Protein AF-A0AAN0J7Y3-F1 (afdb_monomer_lite)

InterPro domains:
  IPR001791 Laminin G domain [PF02210] (9-120)
  IPR001791 Laminin G domain [PS50025] (1-139)
  IPR013320 Concanavalin A-like lectin/glucanase domain superfamily [SSF49899] (7-124)

pLDDT: mean 85.73, std 11.13, range [40.91, 97.12]

Foldseek 3Di:
DKFAQAALADAWIWDFDDDQWTKIWIDNGPDIDMDIDGCVVDDPPDDKDWDWDQDLVQQKIWIDIPNHTRDIDHDDDPGRDRRRPHHDDDAQARDPSNNDHDPPDDHHGDDADDDWDDDPPPDTPDPVSDPDDDPDDDRPPPD

Secondary structure (DSSP, 8-state):
-EEESSTTS-SSEEEEEEESEEEEEEESSS-EEEEEEEGGGS-TTS---EEEEEEGGGTEEEEEETTEEEEEEE---S------TTPPPB-SS--TT-SS--TTS--SPP-S-----EETTTEE--GGG-S--SS---TT---

Structure (mmCIF, N/CA/C/O backbone):
data_AF-A0AAN0J7Y3-F1
#
_entry.id   AF-A0AAN0J7Y3-F1
#
loop_
_atom_site.group_PDB
_atom_site.id
_atom_site.type_symbol
_atom_site.label_atom_id
_atom_site.label_alt_id
_atom_site.label_comp_id
_atom_site.label_asym_id
_atom_site.label_entity_id
_atom_site.label_seq_id
_atom_site.pdbx_PDB_ins_code
_atom_site.Cartn_x
_atom_site.Cartn_y
_atom_site.Cartn_z
_atom_site.occupancy
_atom_site.B_iso_or_equiv
_atom_site.auth_seq_id
_atom_site.auth_comp_id
_atom_site.auth_asym_id
_atom_site.auth_atom_id
_atom_site.pdbx_PDB_model_num
ATOM 1 N N . MET A 1 1 ? -3.765 -5.121 2.083 1.00 91.50 1 MET A N 1
ATOM 2 C CA . MET A 1 1 ? -4.090 -4.929 0.655 1.00 91.50 1 MET A CA 1
ATOM 3 C C . MET A 1 1 ? -2.905 -5.384 -0.169 1.00 91.50 1 MET A C 1
ATOM 5 O O . MET A 1 1 ? -1.784 -5.171 0.270 1.00 91.50 1 MET A O 1
ATOM 9 N N . PHE A 1 2 ? -3.132 -5.987 -1.327 1.00 93.31 2 PHE A N 1
ATOM 10 C CA . PHE A 1 2 ? -2.072 -6.422 -2.234 1.00 93.31 2 PHE A CA 1
ATOM 11 C C . PHE A 1 2 ? -2.550 -6.309 -3.679 1.00 93.31 2 PHE A C 1
ATOM 13 O O . PHE A 1 2 ? -3.684 -6.674 -3.973 1.00 93.31 2 PHE A O 1
ATOM 20 N N . ALA A 1 3 ? -1.693 -5.827 -4.569 1.00 91.69 3 ALA A N 1
ATOM 21 C CA . ALA A 1 3 ? -1.906 -5.886 -6.008 1.00 91.69 3 ALA A CA 1
ATOM 22 C C . ALA A 1 3 ? -0.571 -6.145 -6.700 1.00 91.69 3 ALA A C 1
ATOM 24 O O . ALA A 1 3 ? 0.484 -5.745 -6.213 1.00 91.69 3 ALA A O 1
ATOM 25 N N . SER A 1 4 ? -0.622 -6.797 -7.853 1.00 92.06 4 SER A N 1
ATOM 26 C CA . SER A 1 4 ? 0.560 -7.124 -8.649 1.00 92.06 4 SER A CA 1
ATOM 27 C C . SER A 1 4 ? 0.249 -7.014 -10.132 1.00 92.06 4 SER A C 1
ATOM 29 O O . SER A 1 4 ? -0.911 -6.951 -10.535 1.00 92.06 4 SER A O 1
ATOM 31 N N . ARG A 1 5 ? 1.294 -6.969 -10.956 1.00 90.94 5 ARG A N 1
ATOM 32 C CA . ARG A 1 5 ? 1.177 -6.906 -12.410 1.00 90.94 5 ARG A CA 1
ATOM 33 C C . ARG A 1 5 ? 0.444 -8.115 -12.968 1.00 90.94 5 ARG A C 1
ATOM 35 O O . ARG A 1 5 ? -0.382 -7.953 -13.862 1.00 90.94 5 ARG A O 1
ATOM 42 N N . TRP A 1 6 ? 0.765 -9.298 -12.455 1.00 90.19 6 TRP A N 1
ATOM 43 C CA . TRP A 1 6 ? 0.258 -10.576 -12.938 1.00 90.19 6 TRP A CA 1
ATOM 44 C C . TRP A 1 6 ? -0.514 -11.311 -11.846 1.00 90.19 6 TRP A C 1
ATOM 46 O O . TRP A 1 6 ? -0.158 -11.247 -10.675 1.00 90.19 6 TRP A O 1
ATOM 56 N N . GLN A 1 7 ? -1.533 -12.084 -12.230 1.00 86.38 7 GLN A N 1
ATOM 57 C CA . GLN A 1 7 ? -2.407 -12.798 -11.286 1.00 86.38 7 GLN A CA 1
ATOM 58 C C . GLN A 1 7 ? -1.659 -13.744 -10.330 1.00 86.38 7 GLN A C 1
ATOM 60 O O . GLN A 1 7 ? -2.087 -13.939 -9.196 1.00 86.38 7 GLN A O 1
ATOM 65 N N . ASN A 1 8 ? -0.520 -14.291 -10.761 1.00 87.88 8 ASN A N 1
ATOM 66 C CA . ASN A 1 8 ? 0.316 -15.181 -9.956 1.00 87.88 8 ASN A CA 1
ATOM 67 C C . ASN A 1 8 ? 1.152 -14.458 -8.874 1.00 87.88 8 ASN A C 1
ATOM 69 O O . ASN A 1 8 ? 1.875 -15.120 -8.133 1.00 87.88 8 ASN A O 1
ATOM 73 N N . GLY A 1 9 ? 1.077 -13.126 -8.770 1.00 86.06 9 GLY A N 1
ATOM 74 C CA . GLY A 1 9 ? 1.812 -12.330 -7.780 1.00 86.06 9 GLY A CA 1
ATOM 75 C C . GLY A 1 9 ? 3.145 -11.759 -8.260 1.00 86.06 9 GLY A C 1
ATOM 76 O O . GLY A 1 9 ? 3.822 -11.093 -7.482 1.00 86.06 9 GLY A O 1
ATOM 77 N N . THR A 1 10 ? 3.534 -12.008 -9.514 1.00 87.88 10 THR A N 1
ATOM 78 C CA . THR A 1 10 ? 4.836 -11.589 -10.060 1.00 87.88 10 THR A C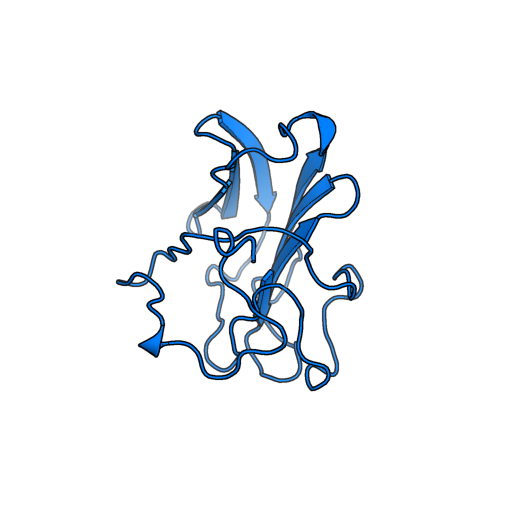A 1
ATOM 79 C C . THR A 1 10 ? 4.785 -10.240 -10.787 1.00 87.88 10 THR A C 1
ATOM 81 O O . THR A 1 10 ? 3.717 -9.715 -11.115 1.00 87.88 10 THR A O 1
ATOM 84 N N . GLY A 1 11 ? 5.968 -9.699 -11.095 1.00 89.44 11 GLY A N 1
ATOM 85 C CA . GLY A 1 11 ? 6.141 -8.387 -11.720 1.00 89.44 11 GLY A CA 1
ATOM 86 C C . GLY A 1 11 ? 6.045 -7.253 -10.701 1.00 89.44 11 GLY A C 1
ATOM 87 O O . GLY A 1 11 ? 6.229 -7.478 -9.510 1.00 89.44 11 GLY A O 1
ATOM 88 N N . SER A 1 12 ? 5.762 -6.037 -11.171 1.00 91.12 12 SER A N 1
ATOM 89 C CA . SER A 1 12 ? 5.565 -4.880 -10.296 1.00 91.12 12 SER A CA 1
ATOM 90 C C . SER A 1 12 ? 4.405 -5.133 -9.329 1.00 91.12 12 SER A C 1
ATOM 92 O O . SER A 1 12 ? 3.400 -5.733 -9.712 1.00 91.12 12 SER A O 1
ATOM 94 N N . TYR A 1 13 ? 4.512 -4.682 -8.086 1.00 93.06 13 TYR A N 1
ATOM 95 C CA . TYR A 1 13 ? 3.480 -4.905 -7.075 1.00 93.06 13 TYR A CA 1
ATOM 96 C C . TYR A 1 13 ? 3.456 -3.792 -6.038 1.00 93.06 13 TYR A C 1
ATOM 98 O O . TYR A 1 13 ? 4.409 -3.029 -5.901 1.00 93.06 13 TYR A O 1
ATOM 106 N N . PHE A 1 14 ? 2.379 -3.741 -5.261 1.00 94.06 14 PHE A N 1
ATOM 107 C CA . PHE A 1 14 ? 2.392 -3.075 -3.966 1.00 94.06 14 PHE A CA 1
ATOM 108 C C . PHE A 1 14 ? 1.612 -3.880 -2.932 1.00 94.06 14 PHE A C 1
ATOM 110 O O . PHE A 1 14 ? 0.712 -4.658 -3.264 1.00 94.06 14 PHE A O 1
ATOM 117 N N . TYR A 1 15 ? 1.924 -3.651 -1.663 1.00 94.62 15 TYR A N 1
ATOM 118 C CA . TYR A 1 15 ? 1.089 -4.092 -0.562 1.00 94.62 15 TYR A CA 1
ATOM 119 C C . TYR A 1 15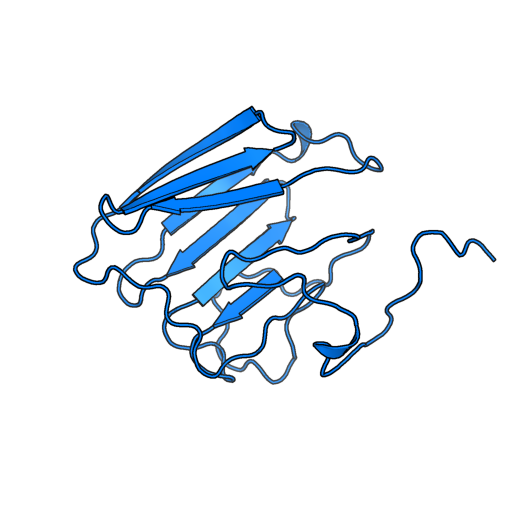 ? 1.004 -3.054 0.549 1.00 94.62 15 TYR A C 1
ATOM 121 O O . TYR A 1 15 ? 1.879 -2.210 0.720 1.00 94.62 15 TYR A O 1
ATO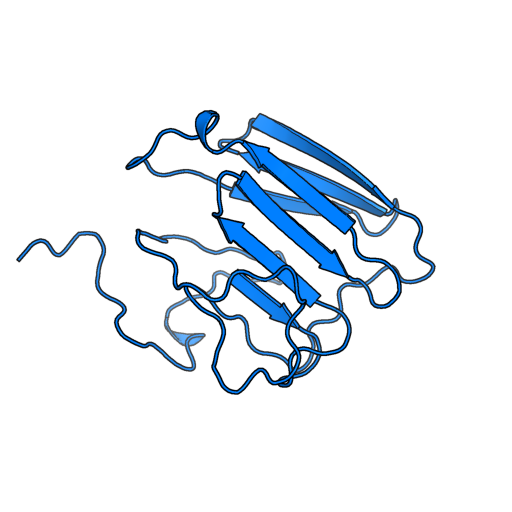M 129 N N . ILE A 1 16 ? -0.078 -3.159 1.313 1.00 94.94 16 ILE A N 1
ATOM 130 C CA . ILE A 1 16 ? -0.281 -2.495 2.598 1.00 94.94 16 ILE A CA 1
ATOM 131 C C . ILE A 1 16 ? -0.604 -3.586 3.609 1.00 94.94 16 ILE A C 1
ATOM 133 O O . ILE A 1 16 ? -1.514 -4.386 3.365 1.00 94.94 16 ILE A O 1
ATOM 137 N N . GLN A 1 17 ? 0.088 -3.619 4.739 1.00 94.12 17 GLN A N 1
ATOM 138 C CA . GLN A 1 17 ? -0.147 -4.620 5.775 1.00 94.12 17 GLN A CA 1
ATOM 139 C C . GLN A 1 17 ? -0.023 -4.050 7.184 1.00 94.12 17 GLN A C 1
ATOM 141 O O . GLN A 1 17 ? 0.581 -3.002 7.398 1.00 94.12 17 GLN A O 1
ATOM 146 N N . LEU A 1 18 ? -0.620 -4.771 8.133 1.00 90.94 18 LEU A N 1
ATOM 147 C CA . LEU A 1 18 ? -0.535 -4.503 9.563 1.00 90.94 18 LEU A CA 1
ATOM 148 C C . LEU A 1 18 ? 0.089 -5.721 10.248 1.00 90.94 18 LEU A C 1
ATOM 150 O O . LEU A 1 18 ? -0.491 -6.806 10.213 1.00 90.94 18 LEU A O 1
ATOM 154 N N . ASN A 1 19 ? 1.268 -5.543 10.841 1.00 86.69 19 ASN A N 1
ATOM 155 C CA . ASN A 1 19 ? 1.967 -6.563 11.629 1.00 86.69 19 ASN A CA 1
ATOM 156 C C . ASN A 1 19 ? 2.962 -5.893 12.585 1.00 86.69 19 ASN A C 1
ATOM 158 O O . ASN A 1 19 ? 4.135 -5.738 12.254 1.00 86.69 19 ASN A O 1
ATOM 162 N N . ASN A 1 20 ? 2.473 -5.416 13.735 1.00 87.56 20 ASN A N 1
ATOM 163 C CA . ASN A 1 20 ? 3.159 -4.513 14.682 1.00 87.56 20 ASN A CA 1
ATOM 164 C C . ASN A 1 20 ? 3.533 -3.131 14.107 1.00 87.56 20 ASN A C 1
ATOM 166 O O . ASN A 1 20 ? 3.615 -2.144 14.839 1.00 87.56 20 ASN A O 1
ATOM 170 N N . THR A 1 21 ? 3.675 -3.032 12.791 1.00 92.00 21 THR A N 1
ATOM 171 C CA . THR A 1 21 ? 3.792 -1.805 12.015 1.00 92.00 21 THR A CA 1
ATOM 172 C C . THR A 1 21 ? 2.649 -1.711 11.011 1.00 92.00 21 THR A C 1
ATOM 174 O O . THR A 1 21 ? 2.073 -2.719 10.598 1.00 92.00 21 THR A O 1
ATOM 177 N N . LEU A 1 22 ? 2.324 -0.484 10.614 1.00 93.81 22 LEU A N 1
ATOM 178 C CA . LEU A 1 22 ? 1.647 -0.211 9.357 1.00 93.81 22 LEU A CA 1
ATOM 179 C C . LEU A 1 22 ? 2.720 -0.059 8.287 1.00 93.81 22 LEU A C 1
ATOM 181 O O . LEU A 1 22 ? 3.503 0.890 8.331 1.00 93.81 22 LEU A O 1
ATOM 185 N N . GLU A 1 23 ? 2.754 -0.997 7.351 1.00 95.50 23 GLU A N 1
ATOM 186 C CA . GLU A 1 23 ? 3.757 -1.059 6.295 1.00 95.50 23 GLU A CA 1
ATOM 187 C C . GLU A 1 23 ? 3.098 -0.880 4.929 1.00 95.50 23 GLU A C 1
ATOM 189 O O . GLU A 1 23 ? 2.074 -1.497 4.629 1.00 95.50 23 GLU A O 1
ATOM 194 N N . PHE A 1 24 ? 3.724 -0.057 4.096 1.00 96.19 24 PHE A N 1
ATOM 195 C CA . PHE A 1 24 ? 3.514 -0.021 2.659 1.00 96.19 24 PHE A CA 1
ATOM 196 C C . PHE A 1 24 ? 4.811 -0.441 1.981 1.00 96.19 24 PHE A C 1
ATOM 198 O O . PHE A 1 24 ? 5.870 0.080 2.322 1.00 96.19 24 PHE A O 1
ATOM 205 N N . ALA A 1 25 ? 4.731 -1.309 0.981 1.00 95.62 25 ALA A N 1
ATOM 206 C CA . ALA A 1 25 ? 5.856 -1.543 0.092 1.00 95.62 25 ALA A CA 1
ATOM 207 C C . ALA A 1 25 ? 5.400 -1.639 -1.354 1.00 95.62 25 ALA A C 1
ATOM 209 O O . ALA A 1 25 ? 4.266 -2.026 -1.640 1.00 95.62 25 ALA A O 1
ATOM 210 N N . MET A 1 26 ? 6.311 -1.320 -2.263 1.00 94.19 26 MET A N 1
ATOM 211 C CA . MET A 1 26 ? 6.107 -1.466 -3.694 1.00 94.19 26 MET A CA 1
ATOM 212 C C . MET A 1 26 ? 7.388 -1.888 -4.398 1.00 94.19 26 MET A C 1
ATOM 214 O O . MET A 1 26 ? 8.490 -1.593 -3.943 1.00 94.19 26 MET A O 1
ATOM 218 N N . ASP A 1 27 ? 7.217 -2.549 -5.533 1.00 92.56 27 ASP A N 1
ATOM 219 C CA . ASP A 1 27 ? 8.268 -2.827 -6.500 1.00 92.56 27 ASP A CA 1
ATOM 220 C C . ASP A 1 27 ? 7.785 -2.349 -7.867 1.00 92.56 27 ASP A C 1
ATOM 222 O O . ASP A 1 27 ? 6.728 -2.764 -8.348 1.00 92.56 27 ASP A O 1
ATOM 226 N N . VAL A 1 28 ? 8.547 -1.460 -8.500 1.00 89.44 28 VAL A N 1
ATOM 227 C CA . VAL A 1 28 ? 8.254 -0.981 -9.861 1.00 89.44 28 VAL A CA 1
ATOM 228 C C . VAL A 1 28 ? 8.794 -1.919 -10.947 1.00 89.44 28 VAL A C 1
ATOM 230 O O . VAL A 1 28 ? 8.476 -1.745 -12.120 1.00 89.44 28 VAL A O 1
ATOM 233 N N . GLY A 1 29 ? 9.516 -2.976 -10.572 1.00 81.75 29 GLY A N 1
ATOM 234 C CA . GLY A 1 29 ? 10.013 -4.047 -11.439 1.00 81.75 29 GLY A CA 1
ATOM 235 C C . GLY A 1 29 ? 11.520 -4.300 -11.339 1.00 81.75 29 GLY A C 1
ATOM 236 O O . GLY A 1 29 ? 12.046 -5.086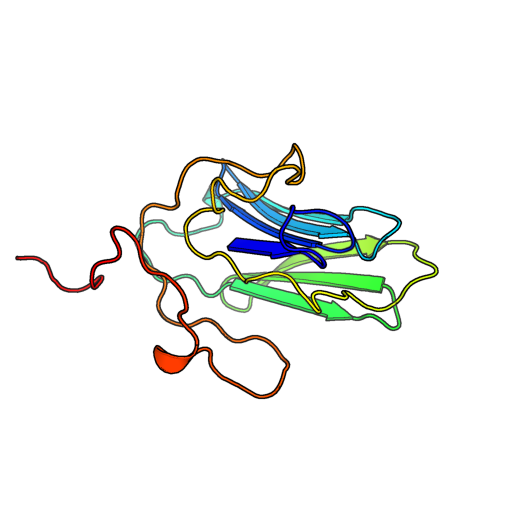 -12.124 1.00 81.75 29 GLY A O 1
ATOM 237 N N . ASN A 1 30 ? 12.225 -3.619 -10.436 1.00 82.31 30 ASN A N 1
ATOM 238 C CA . ASN A 1 30 ? 13.678 -3.737 -10.282 1.00 82.31 30 ASN A CA 1
ATOM 239 C C . ASN A 1 30 ? 14.195 -3.458 -8.865 1.00 82.31 30 ASN A C 1
ATOM 241 O O . ASN A 1 30 ? 15.337 -3.811 -8.593 1.00 82.31 30 ASN A O 1
ATOM 245 N N . ASN A 1 31 ? 13.405 -2.828 -7.992 1.00 85.31 31 ASN A N 1
ATOM 246 C CA . ASN A 1 31 ? 13.802 -2.461 -6.639 1.00 85.31 31 ASN A CA 1
ATOM 247 C C . ASN A 1 31 ? 12.565 -2.363 -5.747 1.00 85.31 31 ASN A C 1
ATOM 249 O O . ASN A 1 31 ? 11.612 -1.645 -6.059 1.00 85.31 31 ASN A O 1
ATOM 253 N N . VAL A 1 32 ? 12.627 -3.049 -4.607 1.00 90.75 32 VAL A N 1
ATOM 254 C CA . VAL A 1 32 ? 11.600 -2.973 -3.568 1.00 90.75 32 VAL A CA 1
ATOM 255 C C . VAL A 1 32 ? 11.886 -1.774 -2.676 1.00 90.75 32 VAL A C 1
ATOM 257 O O . VAL A 1 32 ? 12.993 -1.617 -2.163 1.00 90.75 32 VAL A O 1
ATOM 260 N N . VAL A 1 33 ? 10.869 -0.952 -2.456 1.00 93.31 33 VAL A N 1
ATOM 261 C CA . VAL A 1 33 ? 10.899 0.169 -1.522 1.00 93.31 33 VAL A CA 1
ATOM 262 C C . VAL A 1 33 ? 9.774 0.010 -0.509 1.00 93.31 33 VAL A C 1
ATOM 264 O O . VAL A 1 33 ? 8.655 -0.356 -0.868 1.00 93.31 33 VAL A O 1
ATOM 267 N N . SER A 1 34 ? 10.067 0.278 0.762 1.00 95.19 34 SER A N 1
ATOM 268 C CA . SER A 1 34 ? 9.113 0.131 1.861 1.00 95.19 34 SER A CA 1
ATOM 269 C C . SER A 1 34 ? 9.123 1.338 2.790 1.00 95.19 34 SER A C 1
ATOM 271 O O . SER A 1 34 ? 10.168 1.922 3.070 1.00 95.19 34 SER A O 1
ATOM 273 N N . LEU A 1 35 ? 7.948 1.662 3.312 1.00 95.81 35 LEU A N 1
ATOM 274 C CA . LEU A 1 35 ? 7.701 2.636 4.363 1.00 95.81 35 LEU A CA 1
ATOM 275 C C . LEU A 1 35 ? 6.978 1.925 5.498 1.00 95.81 35 LEU A C 1
ATOM 277 O O . LEU A 1 35 ? 6.055 1.149 5.253 1.00 95.81 35 LEU A O 1
ATOM 281 N N . SER A 1 36 ? 7.340 2.228 6.739 1.00 94.75 36 SER A N 1
ATOM 282 C CA . SER A 1 36 ? 6.640 1.674 7.894 1.00 94.75 36 SER A CA 1
ATOM 283 C C . SER A 1 36 ? 6.541 2.677 9.030 1.00 94.75 36 SER A C 1
ATOM 285 O O . SER A 1 36 ? 7.497 3.403 9.298 1.00 94.75 36 SER A O 1
ATOM 287 N N . THR A 1 37 ? 5.419 2.656 9.743 1.00 93.06 37 THR A N 1
ATOM 288 C CA . THR A 1 37 ? 5.252 3.335 11.033 1.00 93.06 37 THR A CA 1
ATOM 289 C C . THR A 1 37 ? 4.806 2.337 12.095 1.00 93.06 37 THR A C 1
ATOM 291 O O . THR A 1 37 ? 4.102 1.373 11.799 1.00 93.06 37 THR A O 1
ATOM 294 N N . GLN A 1 38 ? 5.217 2.549 13.342 1.00 91.12 38 GLN A N 1
ATOM 295 C CA . GLN A 1 38 ? 4.823 1.688 14.457 1.00 91.12 38 GLN A CA 1
ATOM 296 C C . GLN A 1 38 ? 3.321 1.805 14.728 1.00 91.12 38 GLN A C 1
ATOM 298 O O . GLN A 1 38 ? 2.783 2.913 14.739 1.00 91.12 38 GLN A O 1
ATOM 303 N N . MET A 1 39 ? 2.634 0.693 15.003 1.00 83.19 39 MET A N 1
ATOM 304 C CA . MET A 1 39 ? 1.183 0.722 15.246 1.00 83.19 39 MET A CA 1
ATOM 305 C C . MET A 1 39 ? 0.785 1.524 16.489 1.00 83.19 39 MET A C 1
ATOM 307 O O . MET A 1 39 ? -0.324 2.037 16.527 1.00 83.19 39 MET A O 1
ATOM 311 N N . HIS A 1 40 ? 1.680 1.721 17.465 1.00 81.25 40 HIS A N 1
ATOM 312 C CA . HIS A 1 40 ? 1.405 2.596 18.615 1.00 81.25 40 HIS A CA 1
ATOM 313 C C . HIS A 1 40 ? 1.183 4.070 18.216 1.00 81.25 40 HIS A C 1
ATOM 315 O O . HIS A 1 40 ? 0.775 4.879 19.042 1.00 81.25 40 HIS A O 1
ATOM 321 N N . SER A 1 41 ? 1.506 4.449 16.973 1.00 76.75 41 SER A N 1
ATOM 322 C CA . SER A 1 41 ? 1.180 5.767 16.414 1.00 76.75 41 SER A CA 1
ATOM 323 C C . SER A 1 41 ? -0.271 5.876 15.927 1.00 76.75 41 SER A C 1
ATOM 325 O O . SER A 1 41 ? -0.706 6.962 15.551 1.00 76.75 41 SER A O 1
ATOM 327 N N . MET A 1 42 ? -1.012 4.765 15.932 1.00 84.38 42 MET A N 1
ATOM 328 C CA . MET A 1 42 ? -2.412 4.671 15.538 1.00 84.38 42 MET A CA 1
ATOM 329 C C . MET A 1 42 ? -3.289 4.486 16.773 1.00 84.38 42 MET A C 1
ATOM 331 O O . MET A 1 42 ? -2.968 3.714 17.676 1.00 84.38 42 MET A O 1
ATOM 335 N N . GLU A 1 43 ? -4.444 5.140 16.778 1.00 84.75 43 GLU A N 1
ATOM 336 C CA . GLU A 1 43 ? -5.477 4.861 17.770 1.00 84.75 43 GLU A CA 1
ATOM 337 C C . GLU A 1 43 ? -6.283 3.645 17.302 1.00 84.75 43 GLU A C 1
ATOM 339 O O . GLU A 1 43 ? -6.984 3.701 16.286 1.00 84.75 43 GLU A O 1
ATOM 344 N N . LEU A 1 44 ? -6.142 2.529 18.021 1.00 83.06 44 LEU A N 1
ATOM 345 C CA . LEU A 1 44 ? -6.903 1.311 17.748 1.00 83.06 44 LEU A CA 1
ATOM 346 C C . LEU A 1 44 ? -8.408 1.577 17.887 1.00 83.06 44 LEU A C 1
ATOM 348 O O . LEU A 1 44 ? -8.824 2.470 18.623 1.00 83.06 44 LEU A O 1
ATOM 352 N N . GLU A 1 45 ? -9.210 0.809 17.145 1.00 85.00 45 GLU A N 1
ATOM 353 C CA . GLU A 1 45 ? -10.684 0.881 17.146 1.00 85.00 45 GLU A CA 1
ATOM 354 C C . GLU A 1 45 ? -11.277 2.231 16.711 1.00 85.00 45 GLU A C 1
ATOM 356 O O . GLU A 1 45 ? -12.485 2.446 16.781 1.00 85.00 45 GLU A O 1
ATOM 361 N N . LYS A 1 46 ? -10.444 3.134 16.190 1.00 90.50 46 LYS A N 1
ATOM 362 C CA . LYS A 1 46 ? -10.882 4.386 15.578 1.00 90.50 46 LYS A CA 1
ATOM 363 C C . LYS A 1 46 ? -10.590 4.385 14.093 1.00 90.50 46 LYS A C 1
ATOM 365 O O . LYS A 1 46 ? -9.612 3.796 13.634 1.00 90.50 46 LYS A O 1
ATOM 370 N N . TRP A 1 47 ? -11.428 5.091 13.344 1.00 92.56 47 TRP A N 1
ATOM 371 C CA . TRP A 1 47 ? -11.196 5.313 11.924 1.00 92.56 47 TRP A CA 1
ATOM 372 C C . TRP A 1 47 ? -9.877 6.050 11.706 1.00 92.56 47 TRP A C 1
ATOM 374 O O . TRP A 1 47 ? -9.660 7.135 12.240 1.00 92.56 47 TRP A O 1
ATOM 384 N N . GLN A 1 48 ? -9.010 5.444 10.899 1.00 93.44 48 GLN A N 1
ATOM 385 C CA . GLN A 1 48 ? -7.726 6.001 10.494 1.00 93.44 48 GLN A CA 1
ATOM 386 C C . GLN A 1 48 ? -7.765 6.306 8.995 1.00 93.44 48 GLN A C 1
ATOM 388 O O . GLN A 1 48 ? -8.272 5.508 8.206 1.00 93.44 48 GLN A O 1
ATOM 393 N N . ASN A 1 49 ? -7.205 7.443 8.585 1.00 94.25 49 ASN A N 1
ATOM 394 C CA . ASN A 1 49 ? -7.056 7.801 7.178 1.00 94.25 49 ASN A CA 1
ATOM 395 C C . ASN A 1 49 ? -5.606 7.585 6.739 1.00 94.25 49 ASN A C 1
ATOM 397 O O . ASN A 1 49 ? -4.732 8.371 7.097 1.00 94.25 49 ASN A O 1
ATOM 401 N N . LEU A 1 50 ? -5.355 6.522 5.975 1.00 94.56 50 LEU A N 1
ATOM 402 C CA . LEU A 1 50 ? -4.057 6.260 5.360 1.00 94.56 50 LEU A CA 1
ATOM 403 C C . LEU A 1 50 ? -4.032 6.811 3.935 1.00 94.56 50 LEU A C 1
ATOM 405 O O . LEU A 1 50 ? -4.893 6.478 3.120 1.00 94.56 50 LEU A O 1
ATOM 409 N N . ARG A 1 51 ? -2.994 7.581 3.613 1.00 95.62 51 ARG A N 1
ATOM 410 C CA . ARG A 1 51 ? -2.712 8.034 2.254 1.00 95.62 51 ARG A CA 1
ATOM 411 C C . ARG A 1 51 ? -1.272 7.703 1.885 1.00 95.62 51 ARG A C 1
ATOM 413 O O . ARG A 1 51 ? -0.340 8.075 2.588 1.00 95.62 51 ARG A O 1
ATOM 420 N N . ILE A 1 52 ? -1.113 7.014 0.759 1.00 95.81 52 ILE A N 1
ATOM 421 C CA . ILE A 1 52 ? 0.183 6.738 0.139 1.00 95.81 52 ILE A CA 1
ATOM 422 C C . ILE A 1 52 ? 0.271 7.546 -1.150 1.00 95.81 52 ILE A C 1
ATOM 424 O O . ILE A 1 52 ? -0.683 7.560 -1.931 1.00 95.81 52 ILE A O 1
ATOM 428 N N . ILE A 1 53 ? 1.399 8.215 -1.374 1.00 94.44 53 ILE A N 1
ATOM 429 C CA . ILE A 1 53 ? 1.639 8.984 -2.596 1.00 94.44 53 ILE A CA 1
ATOM 430 C C . ILE A 1 53 ? 2.958 8.525 -3.203 1.00 94.44 53 ILE A C 1
ATOM 432 O O . ILE A 1 53 ? 3.991 8.548 -2.538 1.00 94.44 53 ILE A O 1
ATOM 436 N N . TYR A 1 54 ? 2.918 8.119 -4.471 1.00 92.44 54 TYR A N 1
ATOM 437 C CA . TYR A 1 54 ? 4.109 7.830 -5.262 1.00 92.44 54 TYR A CA 1
ATOM 438 C C . TYR A 1 54 ? 4.322 8.942 -6.293 1.00 92.44 54 TYR A C 1
ATOM 440 O O . TYR A 1 54 ? 3.523 9.115 -7.213 1.00 92.44 54 TYR A O 1
ATOM 448 N N . HIS A 1 55 ? 5.405 9.697 -6.131 1.00 91.19 55 HIS A N 1
ATOM 449 C CA . HIS A 1 55 ? 5.862 10.710 -7.074 1.00 91.19 55 HIS A CA 1
ATOM 450 C C . HIS A 1 55 ? 6.894 10.090 -8.025 1.00 91.19 55 HIS A C 1
ATOM 452 O O . HIS A 1 55 ? 8.093 10.091 -7.735 1.00 91.19 55 HIS A O 1
ATOM 458 N N . SER A 1 56 ? 6.429 9.568 -9.163 1.00 87.56 56 SER A N 1
ATOM 459 C CA . SER A 1 56 ? 7.252 8.815 -10.124 1.00 87.56 56 SER A CA 1
ATOM 460 C C . SER A 1 56 ? 8.425 9.599 -10.714 1.00 87.56 56 SER A C 1
ATOM 462 O O . SER A 1 56 ? 9.488 9.027 -10.920 1.00 87.56 56 SER A O 1
ATOM 464 N N . ILE A 1 57 ? 8.274 10.910 -10.929 1.00 86.94 57 ILE A N 1
ATOM 465 C CA . ILE A 1 57 ? 9.318 11.764 -11.528 1.00 86.94 57 ILE A CA 1
ATOM 466 C C . ILE A 1 57 ? 10.595 11.776 -10.673 1.00 86.94 57 ILE A C 1
ATOM 468 O O . ILE A 1 57 ? 11.700 11.759 -11.205 1.00 86.94 57 ILE A O 1
ATOM 472 N N . ASN A 1 58 ? 10.438 11.769 -9.347 1.00 89.44 58 ASN A N 1
ATOM 473 C CA . ASN A 1 58 ? 11.545 11.923 -8.401 1.00 89.44 58 ASN A CA 1
ATOM 474 C C . ASN A 1 58 ? 11.808 10.641 -7.592 1.00 89.44 58 ASN A C 1
ATOM 476 O O . ASN A 1 58 ? 12.626 10.658 -6.676 1.00 89.44 58 ASN A O 1
ATOM 480 N N . ASN A 1 59 ? 11.081 9.556 -7.885 1.00 91.25 59 ASN A N 1
ATOM 481 C CA . ASN A 1 59 ? 11.086 8.306 -7.125 1.00 91.25 59 ASN A CA 1
ATOM 482 C C . ASN A 1 59 ? 10.911 8.500 -5.610 1.00 91.25 59 ASN A C 1
ATOM 484 O O . ASN A 1 59 ? 11.626 7.907 -4.802 1.00 91.25 59 ASN A O 1
ATOM 488 N N . ILE A 1 60 ? 9.950 9.345 -5.228 1.00 93.31 60 ILE A N 1
ATOM 489 C CA . ILE A 1 60 ? 9.619 9.611 -3.823 1.00 93.31 60 ILE A CA 1
ATOM 490 C C . ILE A 1 60 ? 8.324 8.891 -3.477 1.00 93.31 60 ILE A C 1
ATOM 492 O O . ILE A 1 60 ? 7.332 9.016 -4.197 1.00 93.31 60 ILE A O 1
ATOM 496 N N . VAL A 1 61 ? 8.314 8.186 -2.350 1.00 95.62 61 VAL A N 1
ATOM 497 C CA . VAL A 1 61 ? 7.095 7.624 -1.761 1.00 95.62 61 VAL A CA 1
ATOM 498 C C . VAL A 1 61 ? 6.863 8.280 -0.409 1.00 95.62 61 VAL A C 1
ATOM 500 O O . VAL A 1 61 ? 7.791 8.377 0.396 1.00 95.62 61 VAL A O 1
ATOM 503 N N . THR A 1 62 ? 5.631 8.705 -0.141 1.00 97.12 62 THR A N 1
ATOM 504 C CA . THR A 1 62 ? 5.218 9.237 1.163 1.00 97.12 62 THR A CA 1
ATOM 505 C C . THR A 1 62 ? 4.091 8.407 1.768 1.00 97.12 62 THR A C 1
ATOM 507 O O . THR A 1 62 ? 3.240 7.862 1.061 1.00 97.12 62 THR A O 1
ATOM 510 N N . MET A 1 63 ? 4.098 8.316 3.097 1.00 96.94 63 MET A N 1
ATOM 511 C CA . MET A 1 63 ? 3.040 7.727 3.909 1.00 96.94 63 MET A CA 1
ATOM 512 C C . MET A 1 63 ? 2.505 8.790 4.866 1.00 96.94 63 MET A C 1
ATOM 514 O O . MET A 1 63 ? 3.226 9.278 5.741 1.00 96.94 63 MET A O 1
ATOM 518 N N . GLU A 1 64 ? 1.227 9.114 4.718 1.00 96.12 64 GLU A N 1
ATOM 519 C CA . GLU A 1 64 ? 0.488 10.017 5.592 1.00 96.12 64 GLU A CA 1
ATOM 520 C C . GLU A 1 64 ? -0.585 9.243 6.361 1.00 96.12 64 GLU A C 1
ATOM 522 O O . GLU A 1 64 ? -1.319 8.434 5.789 1.00 96.12 64 GLU A O 1
ATOM 527 N N . LEU A 1 65 ? -0.706 9.527 7.655 1.00 94.69 65 LEU A N 1
ATOM 528 C CA . LEU A 1 65 ? -1.754 9.001 8.522 1.00 94.69 65 LEU A CA 1
ATOM 529 C C . LEU A 1 65 ? -2.502 10.176 9.151 1.00 94.69 65 LEU A C 1
ATOM 531 O O . LEU A 1 65 ? -1.887 11.043 9.765 1.00 94.69 65 LEU A O 1
ATOM 535 N N . ASN A 1 66 ? -3.822 10.239 8.983 1.00 93.75 66 ASN A N 1
ATOM 536 C CA . ASN A 1 66 ? -4.670 11.329 9.480 1.00 93.75 66 ASN A CA 1
ATOM 537 C C . ASN A 1 66 ? -4.145 12.723 9.090 1.00 93.75 66 ASN A C 1
ATOM 539 O O . ASN A 1 66 ? -4.154 13.649 9.898 1.00 93.75 66 ASN A O 1
ATOM 543 N N . LYS A 1 67 ? -3.684 12.868 7.837 1.00 94.44 67 LYS A N 1
ATOM 544 C CA . LYS A 1 67 ? -3.071 14.094 7.279 1.00 94.44 67 LYS A CA 1
ATOM 545 C C . LYS A 1 67 ? -1.725 14.492 7.906 1.00 94.44 67 LYS A C 1
ATOM 547 O O . LYS A 1 67 ? -1.240 15.591 7.651 1.00 94.44 67 LYS A O 1
ATOM 552 N N . ARG A 1 68 ? -1.103 13.622 8.704 1.00 94.38 68 ARG A N 1
ATOM 553 C CA . ARG A 1 68 ? 0.256 13.798 9.227 1.00 94.38 68 ARG A CA 1
ATOM 554 C C . ARG A 1 68 ? 1.232 12.952 8.419 1.00 94.38 68 ARG A C 1
ATOM 556 O O . ARG A 1 68 ? 1.008 11.756 8.249 1.00 94.38 68 ARG A O 1
ATOM 563 N N . LEU A 1 69 ? 2.332 13.552 7.968 1.00 95.19 69 LEU A N 1
ATOM 564 C CA . LEU A 1 69 ? 3.437 12.808 7.364 1.00 95.19 69 LEU A CA 1
ATOM 565 C C . LEU A 1 69 ? 4.066 11.885 8.417 1.00 95.19 69 LEU A C 1
ATOM 567 O O . LEU A 1 69 ? 4.555 12.358 9.444 1.00 95.19 69 LEU A O 1
ATOM 571 N N . MET A 1 70 ? 4.043 10.581 8.154 1.00 95.12 70 MET A N 1
ATOM 572 C CA . MET A 1 70 ? 4.599 9.561 9.046 1.00 95.12 70 MET A CA 1
ATOM 573 C C . MET A 1 70 ? 5.982 9.115 8.594 1.00 95.12 70 MET A C 1
ATOM 575 O O . MET A 1 70 ? 6.881 8.945 9.412 1.00 95.12 70 MET A O 1
ATOM 579 N N . SER A 1 71 ? 6.151 8.913 7.288 1.00 94.88 71 SER A N 1
ATOM 580 C CA . SER A 1 71 ? 7.408 8.467 6.702 1.00 94.88 71 SER A CA 1
ATOM 581 C C . SER A 1 71 ? 7.475 8.860 5.230 1.00 94.88 71 SER A C 1
ATOM 583 O O . SER A 1 71 ? 6.447 9.003 4.562 1.00 94.88 71 SER A O 1
ATOM 585 N N . PHE A 1 72 ? 8.687 9.027 4.721 1.00 96.06 72 PHE A N 1
ATOM 586 C CA . PHE A 1 72 ? 8.955 9.165 3.299 1.00 96.06 72 PHE A CA 1
ATOM 587 C C . PHE A 1 72 ? 10.281 8.491 2.970 1.00 96.06 72 PHE A C 1
ATOM 589 O O . PHE A 1 72 ? 11.131 8.302 3.839 1.00 96.06 72 PHE A O 1
ATOM 596 N N . THR A 1 73 ? 10.450 8.130 1.708 1.00 94.88 73 THR A N 1
ATOM 597 C CA . THR A 1 73 ? 11.688 7.537 1.219 1.00 94.88 73 THR A CA 1
ATOM 598 C C . THR A 1 73 ? 11.886 7.881 -0.245 1.00 94.88 73 THR A C 1
ATOM 600 O O . THR A 1 73 ? 10.929 8.201 -0.961 1.00 94.88 73 THR A O 1
ATOM 603 N N . THR A 1 74 ? 13.135 7.810 -0.678 1.00 92.69 74 THR A N 1
ATOM 604 C CA . THR A 1 74 ? 13.525 7.919 -2.077 1.00 92.69 74 THR A CA 1
ATOM 605 C C . THR A 1 74 ? 14.189 6.618 -2.502 1.00 92.69 74 THR A C 1
ATOM 607 O O . THR A 1 74 ? 14.800 5.922 -1.691 1.00 92.69 74 THR A O 1
ATOM 610 N N . PHE A 1 75 ? 14.049 6.253 -3.770 1.00 89.69 75 PHE A N 1
ATOM 611 C CA . PHE A 1 75 ? 14.691 5.058 -4.307 1.00 89.69 75 PHE A CA 1
ATOM 612 C C . PHE A 1 75 ? 15.203 5.304 -5.721 1.00 89.69 75 PHE A C 1
ATOM 614 O O . PHE A 1 75 ? 14.740 6.196 -6.427 1.00 89.69 75 PHE A O 1
ATOM 621 N N . THR A 1 76 ? 16.177 4.510 -6.149 1.00 87.19 76 THR A N 1
ATOM 622 C CA . THR A 1 76 ? 16.693 4.587 -7.516 1.00 87.19 76 THR A CA 1
ATOM 623 C C . THR A 1 76 ? 15.978 3.557 -8.373 1.00 87.19 76 THR A C 1
ATOM 625 O O . THR A 1 76 ? 16.013 2.363 -8.076 1.00 87.19 76 THR A O 1
ATOM 628 N N . SER A 1 77 ? 15.358 4.000 -9.462 1.00 84.25 77 SER A N 1
ATOM 629 C CA . SER A 1 77 ? 14.842 3.106 -10.491 1.00 84.25 77 SER A CA 1
ATOM 630 C C . SER A 1 77 ? 14.947 3.747 -11.868 1.00 84.25 77 SER A C 1
ATOM 632 O O . SER A 1 77 ? 14.713 4.942 -12.031 1.00 84.25 77 SER A O 1
ATOM 634 N N . THR A 1 78 ? 15.295 2.933 -12.864 1.00 80.69 78 THR A N 1
ATOM 635 C CA . THR A 1 78 ? 15.178 3.275 -14.288 1.00 80.69 78 THR A CA 1
ATOM 636 C C . THR A 1 78 ? 13.747 3.116 -14.812 1.00 80.69 78 THR A C 1
ATOM 638 O O . THR A 1 78 ? 13.470 3.473 -15.954 1.00 80.69 78 THR A O 1
ATOM 641 N N . LEU A 1 79 ? 12.841 2.577 -13.991 1.00 82.38 79 LEU A N 1
ATOM 642 C CA . LEU A 1 79 ? 11.419 2.421 -14.269 1.00 82.38 79 LEU A CA 1
ATOM 643 C C . LEU A 1 79 ? 10.633 3.403 -13.394 1.00 82.38 79 LEU A C 1
ATOM 645 O O . LEU A 1 79 ? 10.853 3.477 -12.189 1.00 82.38 79 LEU A O 1
ATOM 649 N N . SER A 1 80 ? 9.697 4.133 -13.995 1.00 76.50 80 SER A N 1
ATOM 650 C CA . SER A 1 80 ? 8.884 5.150 -13.311 1.00 76.50 80 SER A CA 1
ATOM 651 C C . SER A 1 80 ? 7.471 4.683 -12.955 1.00 76.50 80 SER A C 1
ATOM 653 O O . SER A 1 80 ? 6.759 5.370 -12.224 1.00 76.50 80 SER A O 1
ATOM 655 N N . ASP A 1 81 ? 7.029 3.543 -13.492 1.00 82.12 81 ASP A N 1
ATOM 656 C CA . ASP A 1 81 ? 5.611 3.184 -13.491 1.00 82.12 81 ASP A CA 1
ATOM 657 C C . ASP A 1 81 ? 5.349 1.923 -12.673 1.00 82.12 81 ASP A C 1
ATOM 659 O O . ASP A 1 81 ? 5.844 0.836 -12.983 1.00 82.12 81 ASP A O 1
ATOM 663 N N . LEU A 1 82 ? 4.461 2.039 -11.687 1.00 85.81 82 LEU A N 1
ATOM 664 C CA . LEU A 1 82 ? 3.871 0.886 -11.021 1.00 85.81 82 LEU A CA 1
ATOM 665 C C . LEU A 1 82 ? 2.804 0.260 -11.935 1.00 85.81 82 LEU A C 1
ATOM 667 O O . LEU A 1 82 ? 1.652 0.692 -11.968 1.00 85.81 82 LEU A O 1
ATOM 671 N N . ARG A 1 83 ? 3.193 -0.756 -12.711 1.00 86.44 83 ARG A N 1
ATOM 672 C CA . ARG A 1 83 ? 2.313 -1.413 -13.692 1.00 86.44 83 ARG A CA 1
ATOM 673 C C . ARG A 1 83 ? 1.566 -2.589 -13.070 1.00 86.44 83 ARG A C 1
ATOM 675 O O . ARG A 1 83 ? 2.146 -3.650 -12.882 1.00 86.44 83 ARG A O 1
ATOM 682 N N . LEU A 1 84 ? 0.267 -2.423 -12.828 1.00 86.12 84 LEU A N 1
ATOM 683 C CA . LEU A 1 84 ? -0.609 -3.432 -12.201 1.00 86.12 84 LEU A CA 1
ATOM 684 C C . LEU A 1 84 ? -1.597 -4.081 -13.195 1.00 86.12 84 LEU A C 1
ATOM 686 O O . LEU A 1 84 ? -2.642 -4.584 -12.807 1.00 86.12 84 LEU A O 1
ATOM 690 N N . SER A 1 85 ? -1.276 -4.038 -14.491 1.00 73.88 85 SER A N 1
ATOM 691 C CA . SER A 1 85 ? -2.204 -4.156 -15.632 1.00 73.88 85 SER A CA 1
ATOM 692 C C . SER A 1 85 ? -3.075 -5.415 -15.728 1.00 73.88 85 SER A C 1
ATOM 694 O O . SER A 1 85 ? -4.019 -5.417 -16.512 1.00 73.88 85 SER A O 1
ATOM 696 N N . SER A 1 86 ? -2.748 -6.504 -15.034 1.00 72.56 86 SER A N 1
ATOM 697 C CA . SER A 1 86 ? -3.445 -7.789 -15.206 1.00 72.56 86 SER A CA 1
ATOM 698 C C . SER A 1 86 ? -3.718 -8.528 -13.897 1.00 72.56 86 SER A C 1
ATOM 700 O O . SER A 1 86 ? -4.271 -9.627 -13.926 1.00 72.56 86 SER A O 1
ATOM 702 N N . GLY A 1 87 ? -3.328 -7.962 -12.754 1.00 71.06 87 GLY A N 1
ATOM 703 C CA . GLY A 1 87 ? -3.633 -8.520 -11.442 1.00 71.06 87 GLY A CA 1
ATOM 704 C C . GLY A 1 87 ? -4.871 -7.882 -10.820 1.00 71.06 87 GLY A C 1
ATOM 705 O O . GLY A 1 87 ? -5.258 -6.763 -11.149 1.00 71.06 87 GLY A O 1
ATOM 706 N N . SER A 1 88 ? -5.486 -8.605 -9.890 1.00 84.75 88 SER A N 1
ATOM 707 C CA . SER A 1 88 ? -6.577 -8.087 -9.065 1.00 84.75 88 SER A CA 1
ATOM 708 C C . SER A 1 88 ? -6.034 -7.302 -7.871 1.00 84.75 88 SER A C 1
ATOM 710 O O . SER A 1 88 ? -4.937 -7.572 -7.371 1.00 84.75 88 SER A O 1
ATOM 712 N N . LEU A 1 89 ? -6.833 -6.357 -7.378 1.00 88.75 89 LEU A N 1
ATOM 713 C CA . LEU A 1 89 ? -6.625 -5.752 -6.070 1.00 88.75 89 LEU A CA 1
ATOM 714 C C . LEU A 1 89 ? -7.259 -6.641 -4.999 1.00 88.75 89 LEU A C 1
ATOM 716 O O . LEU A 1 89 ? -8.472 -6.822 -4.966 1.00 88.75 89 LEU A O 1
ATOM 720 N N . TYR A 1 90 ? -6.441 -7.142 -4.084 1.00 90.94 90 TYR A N 1
ATOM 721 C CA . TYR A 1 90 ? -6.887 -7.923 -2.940 1.00 90.94 90 TYR A CA 1
ATOM 722 C C . TYR A 1 90 ? -6.962 -7.041 -1.695 1.00 90.94 90 TYR A C 1
ATOM 724 O O . TYR A 1 90 ? -5.974 -6.422 -1.279 1.00 90.94 90 TYR A O 1
ATOM 732 N N . ILE A 1 91 ? -8.134 -6.999 -1.067 1.00 91.50 91 ILE A N 1
ATOM 733 C CA . ILE A 1 91 ? -8.402 -6.237 0.156 1.00 91.50 91 ILE A CA 1
ATOM 734 C C . ILE A 1 91 ? -8.712 -7.226 1.277 1.00 91.50 91 ILE A C 1
ATOM 736 O O . ILE A 1 91 ? -9.359 -8.246 1.070 1.00 91.50 91 ILE A O 1
ATOM 740 N N . GLY A 1 92 ? -8.199 -6.957 2.475 1.00 91.19 92 GLY A N 1
ATOM 741 C CA . GLY A 1 92 ? -8.382 -7.823 3.638 1.00 91.19 92 GLY A CA 1
ATOM 742 C C . GLY A 1 92 ? -7.499 -9.075 3.644 1.00 91.19 92 GLY A C 1
ATOM 743 O O . GLY A 1 92 ? -6.857 -9.343 4.651 1.00 91.19 92 GLY A O 1
ATOM 744 N N . ARG A 1 93 ? -7.385 -9.816 2.539 1.00 89.50 93 ARG A N 1
ATOM 745 C CA . ARG A 1 93 ? -6.491 -10.982 2.427 1.00 89.50 93 ARG A CA 1
ATOM 746 C C . ARG A 1 93 ? -6.127 -11.251 0.970 1.00 89.50 93 ARG A C 1
ATOM 748 O O . ARG A 1 93 ? -6.949 -11.050 0.085 1.00 89.50 93 ARG A O 1
ATOM 755 N N . THR A 1 94 ? -4.918 -11.745 0.728 1.00 87.50 94 THR A N 1
ATOM 756 C CA . THR A 1 94 ? -4.488 -12.222 -0.596 1.00 87.50 94 THR A CA 1
ATOM 757 C C . THR A 1 94 ? -5.183 -13.537 -0.971 1.00 87.50 94 THR A C 1
ATOM 759 O O . THR A 1 94 ? -5.426 -14.376 -0.100 1.00 87.50 94 THR A O 1
ATOM 762 N N . SER A 1 95 ? -5.498 -13.737 -2.256 1.00 84.69 95 SER A N 1
ATOM 763 C CA . SER A 1 95 ? -6.079 -14.997 -2.745 1.00 84.69 95 SER A CA 1
ATOM 764 C C . SER A 1 95 ? -5.076 -16.162 -2.663 1.00 84.69 95 SER A C 1
ATOM 766 O O . SER A 1 95 ? -3.895 -15.957 -2.957 1.00 84.69 95 SER A O 1
ATOM 768 N N . PRO A 1 96 ? -5.521 -17.394 -2.340 1.00 80.56 96 PRO A N 1
ATOM 769 C CA . PRO A 1 96 ? -4.690 -18.599 -2.433 1.00 80.56 96 PRO A CA 1
ATOM 770 C C . PRO A 1 96 ? -4.112 -18.852 -3.833 1.00 80.56 96 PRO A C 1
ATOM 772 O O . PRO A 1 96 ? -3.088 -19.517 -3.954 1.00 80.56 96 PRO A O 1
ATOM 775 N N . ASN A 1 97 ? -4.744 -18.308 -4.881 1.00 80.56 97 ASN A N 1
ATOM 776 C CA . ASN A 1 97 ? -4.308 -18.460 -6.273 1.00 80.56 97 ASN A CA 1
ATOM 777 C C . ASN A 1 97 ? -3.064 -17.621 -6.613 1.00 80.56 97 ASN A C 1
ATOM 779 O O . ASN A 1 97 ? -2.447 -17.814 -7.660 1.00 80.56 97 ASN A O 1
ATOM 783 N N . VAL A 1 98 ? -2.671 -16.694 -5.734 1.00 85.44 98 VAL A N 1
ATOM 784 C CA . VAL A 1 98 ? -1.408 -15.967 -5.860 1.00 85.44 98 VAL A CA 1
ATOM 785 C C . VAL A 1 98 ? -0.275 -16.911 -5.451 1.00 85.44 98 VAL A C 1
ATOM 787 O O . VAL A 1 98 ? 0.011 -17.082 -4.267 1.00 85.44 98 VAL A O 1
ATOM 790 N N . SER A 1 99 ? 0.370 -17.538 -6.436 1.00 84.81 99 SER A N 1
ATOM 791 C CA . SER A 1 99 ? 1.406 -18.555 -6.204 1.00 84.81 99 SER A CA 1
ATOM 792 C C . SER A 1 99 ? 2.742 -17.982 -5.723 1.00 84.81 99 SER A C 1
ATOM 794 O O . SER A 1 99 ? 3.502 -18.678 -5.052 1.00 84.81 99 SER A O 1
ATOM 796 N N . SER A 1 100 ? 3.035 -16.725 -6.062 1.00 84.25 100 SER A N 1
ATOM 797 C CA . SER A 1 100 ? 4.344 -16.098 -5.848 1.00 84.25 100 SER A CA 1
ATOM 798 C C . SER A 1 100 ? 4.233 -14.686 -5.252 1.00 84.25 100 SER A C 1
ATOM 800 O O . SER A 1 100 ? 4.764 -13.743 -5.837 1.00 84.25 100 SER A O 1
ATOM 802 N N . PRO A 1 101 ? 3.545 -14.492 -4.108 1.00 83.12 101 PRO A N 1
ATOM 803 C CA . PRO A 1 101 ? 3.500 -13.186 -3.462 1.00 83.12 101 PRO A CA 1
ATOM 804 C C . PRO A 1 101 ? 4.882 -12.808 -2.895 1.00 83.12 101 PRO A C 1
ATOM 806 O O . PRO A 1 101 ? 5.698 -13.696 -2.612 1.00 83.12 101 PRO A O 1
ATOM 809 N N . PRO A 1 102 ? 5.140 -11.512 -2.640 1.00 83.88 102 PRO A N 1
ATOM 810 C CA . PRO A 1 102 ? 6.319 -11.078 -1.897 1.00 83.88 102 PRO A CA 1
ATOM 811 C C . PRO A 1 102 ? 6.439 -11.833 -0.568 1.00 83.88 102 PRO A C 1
ATOM 813 O O . PRO A 1 102 ? 5.456 -11.978 0.157 1.00 83.88 102 PRO A O 1
ATOM 816 N N . ARG A 1 103 ? 7.641 -12.310 -0.219 1.00 82.75 103 ARG A N 1
ATOM 817 C CA . ARG A 1 103 ? 7.853 -13.106 1.010 1.00 82.75 103 ARG A CA 1
ATOM 818 C C . ARG A 1 103 ? 7.498 -12.346 2.290 1.00 82.75 103 ARG A C 1
ATOM 820 O O . ARG A 1 103 ? 7.105 -12.973 3.267 1.00 82.75 103 ARG A O 1
ATOM 827 N N . SER A 1 104 ? 7.646 -11.023 2.273 1.00 80.44 104 SER A N 1
ATOM 828 C CA . SER A 1 104 ? 7.306 -10.118 3.375 1.00 80.44 104 SER A CA 1
ATOM 829 C C . SER A 1 104 ? 5.801 -9.908 3.552 1.00 80.44 104 SER A C 1
ATOM 831 O O . SER A 1 104 ? 5.390 -9.362 4.576 1.00 80.44 104 SER A O 1
ATOM 833 N N . LEU A 1 105 ? 4.981 -10.337 2.585 1.00 85.06 105 LEU A N 1
ATOM 834 C CA . LEU A 1 105 ? 3.539 -10.174 2.645 1.00 85.06 105 LEU A CA 1
ATOM 835 C C . LEU A 1 105 ? 2.941 -11.090 3.714 1.00 85.06 105 LEU A C 1
ATOM 837 O O . LEU A 1 105 ? 2.999 -12.321 3.634 1.00 85.06 105 LEU A O 1
ATOM 841 N N . VAL A 1 106 ? 2.302 -10.470 4.693 1.00 80.38 106 VAL A N 1
ATOM 842 C CA . VAL A 1 106 ? 1.559 -11.142 5.749 1.00 80.38 106 VAL A CA 1
ATOM 843 C C . VAL A 1 106 ? 0.367 -11.872 5.135 1.00 80.38 106 VAL A C 1
ATOM 845 O O . VAL A 1 106 ? -0.444 -11.297 4.409 1.00 80.38 106 VAL A O 1
ATOM 848 N N . LYS A 1 107 ? 0.267 -13.172 5.430 1.00 78.75 107 LYS A N 1
ATOM 849 C CA . LYS A 1 107 ? -0.777 -14.056 4.885 1.00 78.75 107 LYS A CA 1
ATOM 850 C C . LYS A 1 107 ? -2.041 -14.108 5.742 1.00 78.75 107 LYS A C 1
ATOM 852 O O . LYS A 1 107 ? -3.073 -14.585 5.269 1.00 78.75 107 LYS A O 1
ATOM 857 N N . SER A 1 108 ? -1.970 -13.663 6.998 1.00 83.25 108 SER A N 1
ATOM 858 C CA . SER A 1 108 ? -3.158 -13.557 7.841 1.00 83.25 108 SER A CA 1
ATOM 859 C C . SER A 1 108 ? -4.105 -12.498 7.275 1.00 83.25 108 SER A C 1
ATOM 861 O O . SER A 1 108 ? -3.685 -11.470 6.747 1.00 83.25 108 SER A O 1
ATOM 863 N N . GLY A 1 109 ? -5.406 -12.780 7.344 1.00 87.56 109 GLY A N 1
ATOM 864 C CA . GLY A 1 109 ? -6.424 -11.820 6.936 1.00 87.56 109 GLY A CA 1
ATOM 865 C C . GLY A 1 109 ? -6.526 -10.659 7.925 1.00 87.56 109 GLY A C 1
ATOM 866 O O . GLY A 1 109 ? -6.340 -10.837 9.130 1.00 87.56 109 GLY A O 1
ATOM 867 N N . PHE A 1 110 ? -6.859 -9.482 7.410 1.00 91.44 110 PHE A N 1
ATOM 868 C CA . PHE A 1 110 ? -7.202 -8.306 8.194 1.00 91.44 110 PHE A CA 1
ATOM 869 C C . PHE A 1 110 ? -8.496 -8.545 8.979 1.00 91.44 110 PHE A C 1
ATOM 871 O O . PHE A 1 110 ? -9.472 -9.069 8.441 1.00 91.44 110 PHE A O 1
ATOM 878 N N . LYS A 1 111 ? -8.497 -8.123 10.244 1.00 90.31 111 LYS A N 1
ATOM 879 C CA . LYS A 1 111 ? -9.669 -8.111 11.120 1.00 90.31 111 LYS A CA 1
ATOM 880 C C . LYS A 1 111 ? -9.947 -6.671 11.518 1.00 90.31 111 LYS A C 1
ATOM 882 O O . LYS A 1 111 ? -9.144 -6.067 12.224 1.00 90.31 111 LYS A O 1
ATOM 887 N N . GLY A 1 112 ? -11.059 -6.132 11.047 1.00 90.31 112 GLY A N 1
ATOM 888 C CA . GLY A 1 112 ? -11.443 -4.752 11.290 1.00 90.31 112 GLY A CA 1
ATOM 889 C C . GLY A 1 112 ? -12.280 -4.215 10.145 1.00 90.31 112 GLY A C 1
ATOM 890 O O . GLY A 1 112 ? -12.836 -4.971 9.350 1.00 90.31 112 GLY A O 1
ATOM 891 N N . CYS A 1 113 ? -12.326 -2.894 10.062 1.00 92.88 113 CYS A N 1
ATOM 892 C CA . CYS A 1 113 ? -13.225 -2.177 9.182 1.00 92.88 113 CYS A CA 1
ATOM 893 C C . CYS A 1 113 ? -12.480 -1.354 8.137 1.00 92.88 113 CYS A C 1
ATOM 895 O O . CYS A 1 113 ? -11.501 -0.677 8.447 1.00 92.88 113 CYS A O 1
ATOM 897 N N . ILE A 1 114 ? -12.952 -1.427 6.892 1.00 91.62 114 ILE A N 1
ATOM 898 C CA . ILE A 1 114 ? -12.471 -0.624 5.767 1.00 91.62 114 ILE A CA 1
ATOM 899 C C . ILE A 1 114 ? -13.705 -0.011 5.114 1.00 91.62 114 ILE A C 1
ATOM 901 O O . ILE A 1 114 ? -14.579 -0.745 4.669 1.00 91.62 114 ILE A O 1
ATOM 905 N N . ASP A 1 115 ? -13.771 1.318 5.086 1.00 89.62 115 ASP A N 1
ATOM 906 C CA . ASP A 1 115 ? -14.915 2.059 4.540 1.00 89.62 115 ASP A CA 1
ATOM 907 C C . ASP A 1 115 ? -14.619 2.578 3.126 1.00 89.62 115 ASP A C 1
ATOM 909 O O . ASP A 1 115 ? -15.237 2.161 2.151 1.00 89.62 115 ASP A O 1
ATOM 913 N N . GLN A 1 116 ? -13.603 3.438 2.981 1.00 87.56 116 GLN A N 1
ATOM 914 C CA . GLN A 1 116 ? -13.306 4.103 1.709 1.00 87.56 116 GLN A CA 1
ATOM 915 C C . GLN A 1 116 ? -11.927 3.745 1.166 1.00 87.56 116 GLN A C 1
ATOM 917 O O . GLN A 1 116 ? -10.908 3.963 1.821 1.00 87.56 116 GLN A O 1
ATOM 922 N N . ILE A 1 117 ? -11.892 3.292 -0.090 1.00 88.25 117 ILE A N 1
ATOM 923 C CA . ILE A 1 117 ? -10.662 3.092 -0.861 1.00 88.25 117 ILE A CA 1
ATOM 924 C C . ILE A 1 117 ? -10.723 3.961 -2.115 1.00 88.25 117 ILE A C 1
ATOM 926 O O . ILE A 1 117 ? -11.642 3.853 -2.927 1.00 88.25 117 ILE A O 1
ATOM 930 N N . LYS A 1 118 ? -9.709 4.814 -2.284 1.00 86.94 118 LYS A N 1
ATOM 931 C CA . LYS A 1 118 ? -9.536 5.673 -3.461 1.00 86.94 118 LYS A CA 1
ATOM 932 C C . LYS A 1 118 ? -8.147 5.438 -4.048 1.00 86.94 118 LYS A C 1
ATOM 934 O O . LYS A 1 118 ? -7.165 5.469 -3.310 1.00 86.94 118 LYS A O 1
ATOM 939 N N . MET A 1 119 ? -8.058 5.230 -5.359 1.00 81.62 119 MET A N 1
ATOM 940 C CA . MET A 1 119 ? -6.789 5.202 -6.102 1.00 81.62 119 MET A CA 1
ATOM 941 C C . MET A 1 119 ? -6.855 6.235 -7.227 1.00 81.62 119 MET A C 1
ATOM 943 O O . MET A 1 119 ? -7.932 6.502 -7.750 1.00 81.62 119 MET A O 1
ATOM 947 N N . SER A 1 120 ? -5.723 6.858 -7.569 1.00 68.94 120 SER A N 1
ATOM 948 C CA . SER A 1 120 ? -5.681 8.079 -8.397 1.00 68.94 120 SER A CA 1
ATOM 949 C C . SER A 1 120 ? -6.152 7.912 -9.847 1.00 68.94 120 SER A C 1
ATOM 951 O O . SER A 1 120 ? -6.270 8.903 -10.562 1.00 68.94 120 SER A O 1
ATOM 953 N N . THR A 1 121 ? -6.469 6.700 -10.295 1.00 56.47 121 THR A N 1
ATOM 954 C CA . THR A 1 121 ? -7.069 6.460 -11.607 1.00 56.47 121 THR A CA 1
ATOM 955 C C . THR A 1 121 ? -8.590 6.613 -11.526 1.00 56.47 121 THR A C 1
ATOM 957 O O . THR A 1 121 ? -9.299 5.640 -11.305 1.00 56.47 121 THR A O 1
ATOM 960 N N . ASN A 1 122 ? -9.075 7.851 -11.676 1.00 43.12 122 ASN A N 1
ATOM 961 C CA . ASN A 1 122 ? -10.453 8.234 -12.032 1.00 43.12 122 ASN A CA 1
ATOM 962 C C . ASN A 1 122 ? -11.605 7.387 -11.448 1.00 43.12 122 ASN A C 1
ATOM 964 O O . ASN A 1 122 ? -12.534 7.029 -12.169 1.00 43.12 122 ASN A O 1
ATOM 968 N N . GLY A 1 123 ? -11.599 7.108 -10.143 1.00 48.34 123 GLY A N 1
ATOM 969 C CA . GLY A 1 123 ? -12.746 6.448 -9.530 1.00 48.34 123 GLY A CA 1
ATOM 970 C C . GLY A 1 123 ? -12.634 6.191 -8.035 1.00 48.34 123 GLY A C 1
ATOM 971 O O . GLY A 1 123 ? -11.551 6.098 -7.455 1.00 48.34 123 GLY A O 1
ATOM 972 N N . TYR A 1 124 ? -13.802 6.058 -7.418 1.00 52.09 124 TYR A N 1
ATOM 973 C CA . TYR A 1 124 ? -13.972 5.318 -6.175 1.00 52.09 124 TYR A CA 1
ATOM 974 C C . TYR A 1 124 ? -14.139 3.848 -6.556 1.00 52.09 124 TYR A C 1
ATOM 976 O O . TYR A 1 124 ? -14.876 3.561 -7.499 1.00 52.09 124 TYR A O 1
ATOM 984 N N . TYR A 1 125 ? -13.502 2.917 -5.840 1.00 58.41 125 TYR A N 1
ATOM 985 C CA . TYR A 1 125 ? -13.913 1.519 -5.966 1.00 58.41 125 TYR A CA 1
ATOM 986 C C . TYR A 1 125 ? -15.277 1.390 -5.293 1.00 58.41 125 TYR A C 1
ATOM 988 O O . TYR A 1 125 ? -15.381 1.436 -4.069 1.00 58.41 125 TYR A O 1
ATOM 996 N N . THR A 1 126 ? -16.325 1.320 -6.106 1.00 58.78 126 THR A N 1
ATOM 997 C CA . THR A 1 126 ? -17.682 1.010 -5.661 1.00 58.78 126 THR A CA 1
ATOM 998 C C . THR A 1 126 ? -17.861 -0.508 -5.604 1.00 58.78 126 THR A C 1
ATOM 1000 O O . THR A 1 126 ? -17.025 -1.268 -6.098 1.00 58.78 126 THR A O 1
ATOM 1003 N N . VAL A 1 127 ? -18.968 -0.963 -5.011 1.00 60.31 127 VAL A N 1
ATOM 1004 C CA . VAL A 1 127 ? -19.340 -2.390 -4.929 1.00 60.31 127 VAL A CA 1
ATOM 1005 C C . VAL A 1 127 ? -19.304 -3.079 -6.304 1.00 60.31 127 VAL A C 1
ATOM 1007 O O . VAL A 1 127 ? -18.997 -4.261 -6.395 1.00 60.31 127 VAL A O 1
ATOM 1010 N N . GLU A 1 128 ? -19.536 -2.333 -7.382 1.00 63.12 128 GLU A N 1
ATOM 1011 C CA . GLU A 1 128 ? -19.531 -2.820 -8.767 1.00 63.12 128 GLU A CA 1
ATOM 1012 C C . GLU A 1 128 ? -18.149 -3.296 -9.252 1.00 63.12 128 GLU A C 1
ATOM 1014 O O . GLU A 1 128 ? -18.066 -4.089 -10.185 1.00 63.12 128 GLU A O 1
ATOM 1019 N N . GLY A 1 129 ? -17.060 -2.855 -8.612 1.00 73.44 129 GLY A N 1
ATOM 1020 C CA . GLY A 1 129 ? -15.699 -3.314 -8.908 1.00 73.44 129 GLY A CA 1
ATOM 1021 C C . GLY A 1 129 ? -15.295 -4.607 -8.189 1.00 73.44 129 GLY A C 1
ATOM 1022 O O . GLY A 1 129 ? -14.166 -5.069 -8.363 1.00 73.44 129 GLY A O 1
ATOM 1023 N N . ILE A 1 130 ? -16.169 -5.175 -7.351 1.00 81.94 130 ILE A N 1
ATOM 1024 C CA . ILE A 1 130 ? -15.877 -6.378 -6.565 1.00 81.94 130 ILE A CA 1
ATOM 1025 C C . ILE A 1 130 ? -16.081 -7.620 -7.433 1.00 81.94 130 ILE A C 1
ATOM 1027 O O . ILE A 1 130 ? -17.196 -7.932 -7.839 1.00 81.94 130 ILE A O 1
ATOM 1031 N N . THR A 1 131 ? -15.008 -8.376 -7.664 1.00 86.00 131 THR A N 1
ATOM 1032 C CA . THR A 1 131 ? -15.079 -9.666 -8.370 1.00 86.00 131 THR A CA 1
ATOM 1033 C C . THR A 1 131 ? -15.274 -10.856 -7.430 1.00 86.00 131 THR A C 1
ATOM 1035 O O . THR A 1 131 ? -15.738 -11.904 -7.862 1.00 86.00 131 THR A O 1
ATOM 1038 N N . GLU A 1 132 ? -14.905 -10.719 -6.152 1.00 87.25 132 GLU A N 1
ATOM 1039 C CA . GLU A 1 132 ? -15.031 -11.765 -5.131 1.00 87.25 132 GLU A CA 1
ATOM 1040 C C . GLU A 1 132 ? -15.125 -11.136 -3.729 1.00 87.25 132 GLU A C 1
ATOM 1042 O O . GLU A 1 132 ? -14.397 -10.193 -3.416 1.00 87.25 132 GLU A O 1
ATOM 1047 N N . ALA A 1 133 ? -15.996 -11.677 -2.872 1.00 87.06 133 ALA A N 1
A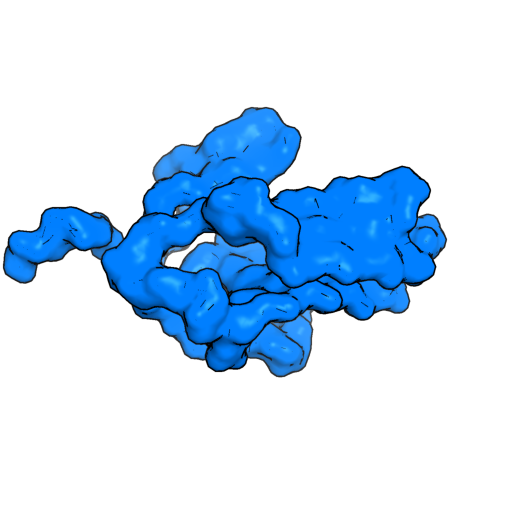TOM 1048 C CA . ALA A 1 133 ? -16.127 -11.290 -1.468 1.00 87.06 133 ALA A CA 1
ATOM 1049 C C . ALA A 1 133 ? -16.282 -12.540 -0.590 1.00 87.06 133 ALA A C 1
ATOM 1051 O O . ALA A 1 133 ? -17.188 -13.343 -0.801 1.00 87.06 133 ALA A O 1
ATOM 1052 N N . VAL A 1 134 ? -15.410 -12.701 0.411 1.00 88.25 134 VAL A N 1
ATOM 1053 C CA . VAL A 1 134 ? -15.398 -13.872 1.305 1.00 88.25 134 VAL A CA 1
ATOM 1054 C C . VAL A 1 134 ? -15.389 -13.410 2.755 1.00 88.25 134 VAL A C 1
ATOM 1056 O O . VAL A 1 134 ? -14.448 -12.743 3.178 1.00 88.25 134 VAL A O 1
ATOM 1059 N N . ASN A 1 135 ? -16.412 -13.801 3.522 1.00 88.62 135 ASN A N 1
ATOM 1060 C CA . ASN A 1 135 ? -16.572 -13.455 4.942 1.00 88.62 135 ASN A CA 1
ATOM 1061 C C . ASN A 1 135 ? -16.481 -11.941 5.222 1.00 88.62 135 ASN A C 1
ATOM 1063 O O . ASN A 1 135 ? -15.913 -11.522 6.230 1.00 88.62 135 ASN A O 1
ATOM 1067 N N . ILE A 1 136 ? -17.025 -11.126 4.316 1.00 87.50 136 ILE A N 1
ATOM 1068 C CA . ILE A 1 136 ? -17.129 -9.674 4.480 1.00 87.50 136 ILE A CA 1
ATOM 1069 C C . ILE A 1 136 ? -18.512 -9.362 5.048 1.00 87.50 136 ILE A C 1
ATOM 1071 O O . ILE A 1 136 ? -19.524 -9.788 4.494 1.00 87.50 136 ILE A O 1
ATOM 1075 N N . VAL A 1 137 ? -18.547 -8.615 6.148 1.00 89.56 137 VAL A N 1
ATOM 1076 C CA . VAL A 1 137 ? -19.775 -8.157 6.808 1.00 89.56 137 VAL A CA 1
ATOM 1077 C C . VAL A 1 137 ? -19.745 -6.641 6.966 1.00 89.56 137 VAL A C 1
ATOM 1079 O O . VAL A 1 137 ? -18.682 -6.023 6.913 1.00 89.56 137 VAL A O 1
ATOM 1082 N N . ASN A 1 138 ? -20.915 -6.031 7.153 1.00 88.00 138 ASN A N 1
ATOM 1083 C CA . ASN A 1 138 ? -21.000 -4.602 7.426 1.00 88.00 138 ASN A CA 1
ATOM 1084 C C . ASN A 1 138 ? -20.447 -4.300 8.828 1.00 88.00 138 ASN A C 1
ATOM 1086 O O . ASN A 1 138 ? -20.842 -4.933 9.803 1.00 88.00 138 ASN A O 1
ATOM 1090 N N . CYS A 1 139 ? -19.581 -3.293 8.917 1.00 87.25 139 CYS A N 1
ATOM 1091 C CA . CYS A 1 139 ? -18.969 -2.810 10.154 1.00 87.25 139 CYS A CA 1
ATOM 1092 C C . CYS A 1 139 ? -19.945 -2.349 11.234 1.00 87.25 139 CYS A C 1
ATOM 1094 O O . CYS A 1 139 ? -19.592 -2.333 12.408 1.00 87.25 139 CYS A O 1
ATOM 1096 N N . TYR A 1 140 ? -21.150 -1.954 10.836 1.00 81.31 140 TYR A N 1
ATOM 1097 C CA . TYR A 1 140 ? -22.168 -1.415 11.729 1.00 81.31 140 TYR A CA 1
ATOM 1098 C C . TYR A 1 140 ? -23.306 -2.401 12.000 1.00 81.31 140 TYR A C 1
ATOM 1100 O O . TYR A 1 140 ? -24.220 -2.079 12.756 1.00 81.31 140 TYR A O 1
ATOM 1108 N N . ASN A 1 141 ? -23.249 -3.610 11.428 1.00 56.94 141 ASN A N 1
ATOM 1109 C CA . ASN A 1 141 ? -24.192 -4.670 11.765 1.00 56.94 141 ASN A CA 1
ATOM 1110 C C . ASN A 1 141 ? -23.710 -5.401 13.020 1.00 56.94 141 ASN A C 1
ATOM 1112 O O . ASN A 1 141 ? -23.146 -6.490 12.943 1.00 56.94 141 ASN A O 1
ATOM 1116 N N . ASN A 1 142 ? -23.969 -4.792 14.176 1.00 46.28 142 ASN A N 1
ATOM 1117 C CA . ASN A 1 142 ? -24.084 -5.526 15.429 1.00 46.28 142 ASN A CA 1
ATOM 1118 C C . ASN A 1 142 ? -25.504 -6.101 15.497 1.00 46.28 142 ASN A C 1
ATOM 1120 O O . ASN A 1 142 ? -26.413 -5.420 15.969 1.00 46.28 142 ASN A O 1
ATOM 1124 N N . ASN A 1 143 ? -25.683 -7.323 14.995 1.00 40.91 143 ASN A N 1
ATOM 1125 C CA . ASN A 1 143 ? -26.774 -8.190 15.439 1.00 40.91 143 ASN A CA 1
ATOM 1126 C C . ASN A 1 143 ? -26.185 -9.248 16.366 1.00 40.91 143 ASN A C 1
ATOM 1128 O O . ASN A 1 143 ? -25.260 -9.953 15.903 1.00 40.91 143 ASN A O 1
#

Organism: Amphimedon qu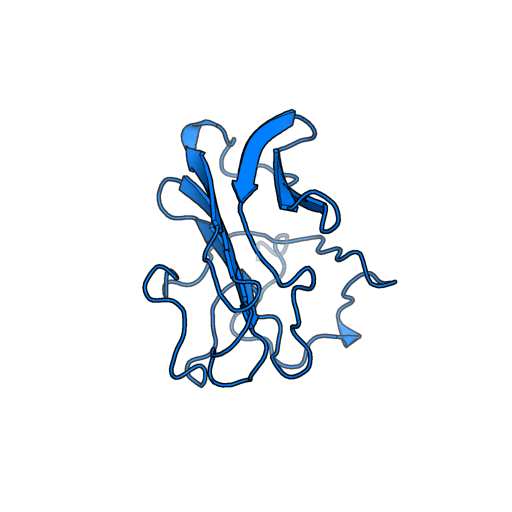eenslandica (NCBI:txid400682)

Radius of gyration: 15.31 Å; chains: 1; bounding box: 44×33×34 Å

Sequence (143 aa):
MFASRWQNGTGSYFYIQLNNTLEFAMDVGNNVVSLSTQMHSMELEKWQNLRIIYHSINNIVTMELNKRLMSFTTFTSTLSDLRLSSGSLYIGRTSPNVSSPPRSLVKSGFKGCIDQIKMSTNGYYTVEGITEAVNIVNCYNNN